Protein AF-B9A6T4-F1 (afdb_monomer_lite)

Structure (mmCIF, N/CA/C/O backbone):
data_AF-B9A6T4-F1
#
_entry.id   AF-B9A6T4-F1
#
loop_
_atom_site.group_PDB
_atom_site.id
_atom_site.type_symbol
_atom_site.label_atom_id
_atom_site.label_alt_id
_atom_site.label_comp_id
_atom_site.label_asym_id
_atom_site.label_entity_id
_atom_site.label_seq_id
_atom_site.pdbx_PDB_ins_code
_atom_site.Cartn_x
_atom_site.Cartn_y
_atom_site.Cartn_z
_atom_site.occupancy
_atom_site.B_iso_or_equiv
_atom_site.auth_seq_id
_atom_site.auth_comp_id
_atom_site.auth_asym_id
_atom_site.auth_atom_id
_atom_site.pdbx_PDB_model_num
ATOM 1 N N . VAL A 1 1 ? -13.035 -13.984 40.464 1.00 80.75 1 VAL A N 1
ATOM 2 C CA . VAL A 1 1 ? -11.626 -13.767 40.878 1.00 80.75 1 VAL A CA 1
ATOM 3 C C . VAL A 1 1 ? -11.460 -14.310 42.285 1.00 80.75 1 VAL A C 1
ATOM 5 O O . VAL A 1 1 ? -12.374 -14.112 43.077 1.00 80.75 1 VAL A O 1
ATOM 8 N N . ILE A 1 2 ? -10.367 -15.012 42.581 1.00 85.69 2 ILE A N 1
ATOM 9 C CA . ILE A 1 2 ? -10.091 -15.571 43.913 1.00 85.69 2 ILE A CA 1
ATOM 10 C C . ILE A 1 2 ? -8.791 -14.954 44.429 1.00 85.69 2 ILE A C 1
ATOM 12 O O . ILE A 1 2 ? -7.794 -14.933 43.709 1.00 85.69 2 ILE A O 1
ATOM 16 N N . PHE A 1 3 ? -8.802 -14.464 45.666 1.00 87.62 3 PHE A N 1
ATOM 17 C CA . PHE A 1 3 ? -7.607 -13.968 46.344 1.00 87.62 3 PHE A CA 1
ATOM 18 C C . PHE A 1 3 ? -7.170 -14.980 47.398 1.00 87.62 3 PHE A C 1
ATOM 20 O O . PHE A 1 3 ? -7.974 -15.420 48.217 1.00 87.62 3 PHE A O 1
ATOM 27 N N . SER A 1 4 ? -5.895 -15.355 47.372 1.00 88.75 4 SER A N 1
ATOM 28 C CA . SER A 1 4 ? -5.295 -16.114 48.474 1.00 88.75 4 SER A CA 1
ATOM 29 C C . SER A 1 4 ? -5.067 -15.221 49.698 1.00 88.75 4 SER A C 1
ATOM 31 O O . SER A 1 4 ? -5.013 -13.996 49.581 1.00 88.75 4 SER A O 1
ATOM 33 N N . SER A 1 5 ? -4.844 -15.831 50.864 1.00 90.12 5 SER A N 1
ATOM 34 C CA . SER A 1 5 ? -4.459 -15.124 52.097 1.00 90.12 5 SER A CA 1
ATOM 35 C C . SER A 1 5 ? -3.154 -14.325 51.971 1.00 90.12 5 SER A C 1
ATOM 37 O O . SER A 1 5 ? -2.935 -13.394 52.736 1.00 90.12 5 SER A O 1
ATOM 39 N N . LEU A 1 6 ? -2.311 -14.651 50.984 1.00 91.69 6 LEU A N 1
ATOM 40 C CA . LEU A 1 6 ? -1.077 -13.932 50.650 1.00 91.69 6 LEU A CA 1
ATOM 41 C C . LEU A 1 6 ? -1.294 -12.816 49.609 1.00 91.69 6 LEU A C 1
ATOM 43 O O . LEU A 1 6 ? -0.331 -12.276 49.073 1.00 91.69 6 LEU A O 1
ATOM 47 N N . GLY A 1 7 ? -2.544 -12.504 49.251 1.00 86.12 7 GLY A N 1
ATOM 48 C CA . GLY A 1 7 ? -2.882 -11.455 48.282 1.00 86.12 7 GLY A CA 1
ATOM 49 C C . GLY A 1 7 ? -2.680 -11.843 46.815 1.00 86.12 7 GLY A C 1
ATOM 50 O O . GLY A 1 7 ? -2.980 -11.050 45.925 1.00 86.12 7 GLY A O 1
ATOM 51 N N . LYS A 1 8 ? -2.225 -13.070 46.521 1.00 89.94 8 LYS A N 1
ATOM 52 C CA . LYS A 1 8 ? -2.105 -13.546 45.136 1.00 89.94 8 LYS A CA 1
ATOM 53 C C . LYS A 1 8 ? -3.489 -13.693 44.509 1.00 89.94 8 LYS A C 1
ATOM 55 O O . LYS A 1 8 ? -4.321 -14.447 45.023 1.00 89.94 8 LYS A O 1
ATOM 60 N N . LEU A 1 9 ? -3.693 -12.998 43.394 1.00 88.25 9 LEU A N 1
ATOM 61 C CA . LEU A 1 9 ? -4.889 -13.074 42.567 1.00 88.25 9 LEU A CA 1
ATOM 62 C C . LEU A 1 9 ? -4.806 -14.303 41.659 1.00 88.25 9 LEU A C 1
ATOM 64 O O . LEU A 1 9 ? -3.795 -14.538 41.000 1.00 88.25 9 LEU A O 1
ATOM 68 N N . SER A 1 10 ? -5.871 -15.096 41.643 1.00 87.06 10 SER A N 1
ATOM 69 C CA . SER A 1 10 ? -6.067 -16.197 40.702 1.00 87.06 10 SER A CA 1
ATOM 70 C C . SER A 1 10 ? -7.363 -15.986 39.932 1.00 87.06 10 SER A C 1
ATOM 72 O O . SER A 1 10 ? -8.414 -15.653 40.499 1.00 87.06 10 SER A O 1
ATOM 74 N N . GLU A 1 11 ? -7.288 -16.173 38.621 1.00 86.25 11 GLU A N 1
ATOM 75 C CA . GLU A 1 11 ? -8.462 -16.119 37.766 1.00 86.25 11 GLU A CA 1
ATOM 76 C C . GLU A 1 11 ? -9.284 -17.394 37.948 1.00 86.25 11 GLU A C 1
ATOM 78 O O . GLU A 1 11 ? -8.775 -18.506 37.845 1.00 86.25 11 GLU A O 1
ATOM 83 N N . TYR A 1 12 ? -10.573 -17.222 38.222 1.00 85.81 12 TYR A N 1
ATOM 84 C CA . TYR A 1 12 ? -11.537 -18.314 38.240 1.00 85.81 12 TYR A CA 1
ATOM 85 C C . TYR A 1 12 ? -12.685 -17.908 37.333 1.00 85.81 12 TYR A C 1
ATOM 87 O O . TYR A 1 12 ? -13.427 -1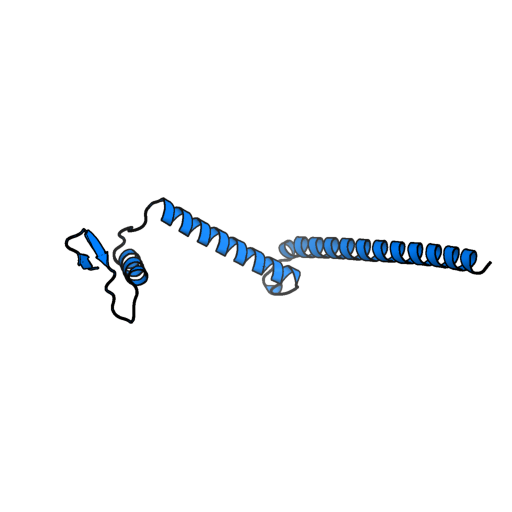6.973 37.651 1.00 85.81 12 TYR A O 1
ATOM 95 N N . CYS A 1 13 ? -12.766 -18.572 36.185 1.00 86.19 13 CYS A N 1
ATOM 96 C CA . CYS A 1 13 ? -13.755 -18.328 35.147 1.00 86.19 13 CYS A CA 1
ATOM 97 C C . CYS A 1 13 ? -14.352 -19.668 34.718 1.00 86.19 13 CYS A C 1
ATOM 99 O O . CYS A 1 13 ? -13.657 -20.685 34.724 1.00 86.19 13 CYS A O 1
ATOM 101 N N . SER A 1 14 ? -15.630 -19.679 34.333 1.00 87.94 14 SER A N 1
ATOM 102 C CA . SER A 1 14 ? -16.222 -20.851 33.685 1.00 87.94 14 SER A CA 1
ATOM 103 C C . SER A 1 14 ? -15.432 -21.200 32.415 1.00 87.94 14 SER A C 1
ATOM 105 O O . SER A 1 14 ? -15.004 -20.275 31.727 1.00 87.94 14 SER A O 1
ATOM 107 N N . PRO A 1 15 ? -15.293 -22.485 32.034 1.00 88.94 15 PRO A N 1
ATOM 108 C CA . PRO A 1 15 ? -14.489 -22.886 30.870 1.00 88.94 15 PRO A CA 1
ATOM 109 C C . PRO A 1 15 ? -14.874 -22.208 29.543 1.00 88.94 15 PRO A C 1
ATOM 111 O O . PRO A 1 15 ? -14.071 -22.146 28.619 1.00 88.94 15 PRO A O 1
ATOM 114 N N . SER A 1 16 ? -16.100 -21.692 29.439 1.00 91.50 16 SER A N 1
ATOM 115 C CA . SER A 1 16 ? -16.627 -20.992 28.265 1.00 91.50 16 SER A CA 1
ATOM 116 C C . SER A 1 16 ? -16.214 -19.516 28.151 1.00 91.50 16 SER A C 1
ATOM 118 O O . SER A 1 16 ? -16.513 -18.884 27.136 1.00 91.50 16 SER A O 1
ATOM 120 N N . THR A 1 17 ? -15.552 -18.929 29.156 1.00 90.50 17 THR A N 1
ATOM 121 C CA . THR A 1 17 ? -15.157 -17.511 29.149 1.00 90.50 17 THR A CA 1
ATOM 122 C C . THR A 1 17 ? -13.827 -17.269 29.860 1.00 90.50 17 THR A C 1
ATOM 124 O O . THR A 1 17 ? -13.372 -18.066 30.671 1.00 90.50 17 THR A O 1
ATOM 127 N N . THR A 1 18 ? -13.210 -16.123 29.586 1.00 90.75 18 THR A N 1
ATOM 128 C CA . THR A 1 18 ? -12.013 -15.644 30.289 1.00 90.75 18 THR A CA 1
ATOM 129 C C . THR A 1 18 ? -12.346 -14.421 31.136 1.00 90.75 18 THR A C 1
ATOM 131 O O . THR A 1 18 ? -13.388 -13.783 30.929 1.00 90.75 18 THR A O 1
ATOM 134 N N . LEU A 1 19 ? -11.463 -14.073 32.079 1.00 87.94 19 LEU A N 1
ATOM 135 C CA . LEU A 1 19 ? -11.631 -12.877 32.901 1.00 87.94 19 LEU A CA 1
ATOM 136 C C . LEU A 1 19 ? -11.666 -11.626 32.018 1.00 87.94 19 LEU A C 1
ATOM 138 O O . LEU A 1 19 ? -12.567 -10.808 32.172 1.00 87.94 19 LEU A O 1
ATOM 142 N N . SER A 1 20 ? -10.774 -11.531 31.028 1.00 87.38 20 SER A N 1
ATOM 143 C CA . SER A 1 20 ? -10.736 -10.420 30.069 1.00 87.38 20 SER A CA 1
ATOM 144 C C . SER A 1 20 ? -12.064 -10.242 29.327 1.00 87.38 20 SER A C 1
ATOM 146 O O . SER A 1 20 ? -12.597 -9.138 29.307 1.00 87.38 20 SER A O 1
ATOM 148 N N . LYS A 1 21 ? -12.658 -11.327 28.800 1.00 89.25 21 LYS A N 1
ATOM 149 C CA . LYS A 1 21 ? -13.965 -11.273 28.115 1.00 89.25 21 LYS A CA 1
ATOM 150 C C . LYS A 1 21 ? -15.097 -10.839 29.049 1.00 89.25 21 LYS A C 1
ATOM 152 O O . LYS A 1 21 ? -16.016 -10.143 28.623 1.00 89.25 21 LYS A O 1
ATOM 157 N N . MET A 1 22 ? -15.059 -11.251 30.318 1.00 89.38 22 MET A N 1
ATO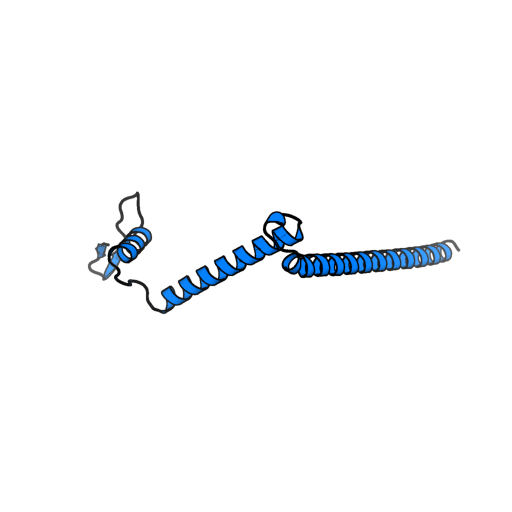M 158 C CA . MET A 1 22 ? -16.046 -10.811 31.310 1.00 89.38 22 MET A CA 1
ATOM 159 C C . MET A 1 22 ? -15.887 -9.329 31.661 1.00 89.38 22 MET A C 1
ATOM 161 O O . MET A 1 22 ? -16.890 -8.620 31.724 1.00 89.38 22 MET A O 1
ATOM 165 N N . LEU A 1 23 ? -14.654 -8.853 31.856 1.00 87.69 23 LEU A N 1
ATOM 166 C CA . LEU A 1 23 ? -14.363 -7.445 32.144 1.00 87.69 23 LEU A CA 1
ATOM 167 C C . LEU A 1 23 ? -14.747 -6.541 30.966 1.00 87.69 23 LEU A C 1
ATOM 169 O O . LEU A 1 23 ? -15.376 -5.506 31.170 1.00 87.69 23 LEU A O 1
ATOM 173 N N . GLU A 1 24 ? -14.460 -6.967 29.738 1.00 87.38 24 GLU A N 1
ATOM 174 C CA . GLU A 1 24 ? -14.873 -6.268 28.520 1.00 87.38 24 GLU A CA 1
ATOM 175 C C . GLU A 1 24 ? -16.403 -6.114 28.443 1.00 87.38 24 GLU A C 1
ATOM 177 O O . GLU A 1 24 ? -16.908 -4.999 28.300 1.00 87.38 24 GLU A O 1
ATOM 182 N N . ARG A 1 25 ? -17.161 -7.204 28.639 1.00 88.81 25 ARG A N 1
ATOM 183 C CA . ARG A 1 25 ? -18.637 -7.164 28.677 1.00 88.81 25 ARG A CA 1
ATOM 184 C C . ARG A 1 25 ? -19.178 -6.301 29.811 1.00 88.81 25 ARG A C 1
ATOM 186 O O . ARG A 1 25 ? -20.170 -5.593 29.620 1.00 88.81 25 ARG A O 1
ATOM 193 N N . TYR A 1 26 ? -18.553 -6.366 30.989 1.00 88.75 26 TYR A N 1
ATOM 194 C CA . TYR A 1 26 ? -18.944 -5.542 32.128 1.00 88.75 26 TYR A CA 1
ATOM 195 C C . TYR A 1 26 ? -18.790 -4.065 31.791 1.00 88.75 26 TYR A C 1
ATOM 197 O O . TYR A 1 26 ? -19.721 -3.297 32.012 1.00 88.75 26 TYR A O 1
ATOM 205 N N . GLN A 1 27 ? -17.659 -3.667 31.215 1.00 87.38 27 GLN A N 1
ATOM 206 C CA . GLN A 1 27 ? -17.447 -2.289 30.798 1.00 87.38 27 GLN A CA 1
ATOM 207 C C . GLN A 1 27 ? -18.478 -1.839 29.755 1.00 87.38 27 GLN A C 1
ATOM 209 O O . GLN A 1 27 ? -19.076 -0.778 29.920 1.00 87.38 27 GLN A O 1
ATOM 214 N N . GLN A 1 28 ? -18.725 -2.652 28.722 1.00 86.12 28 GLN A N 1
ATOM 215 C CA . GLN A 1 28 ? -19.694 -2.337 27.664 1.00 86.12 28 GLN A CA 1
ATOM 216 C C . GLN A 1 28 ? -21.118 -2.156 28.211 1.00 86.12 28 GLN A C 1
ATOM 218 O O . GLN A 1 28 ? -21.825 -1.244 27.798 1.00 86.12 28 GLN A O 1
ATOM 223 N N . THR A 1 29 ? -21.532 -3.004 29.156 1.00 91.50 29 THR A N 1
ATOM 224 C CA . THR A 1 29 ? -22.907 -2.994 29.688 1.00 91.50 29 THR A CA 1
ATOM 225 C C . THR A 1 29 ? -23.102 -1.987 30.820 1.00 91.50 29 THR A C 1
ATOM 227 O O . THR A 1 29 ? -24.160 -1.378 30.935 1.00 91.50 29 THR A O 1
ATOM 230 N N . SER A 1 30 ? -22.107 -1.830 31.696 1.00 88.12 30 SER A N 1
ATOM 231 C CA . SER A 1 30 ? -22.224 -0.985 32.894 1.00 88.12 30 SER A CA 1
ATOM 232 C C . SER A 1 30 ? -21.877 0.483 32.647 1.00 88.12 30 SER A C 1
ATOM 234 O O . SER A 1 30 ? -22.159 1.317 33.506 1.00 88.12 30 SER A O 1
ATOM 236 N N . GLY A 1 31 ? -21.206 0.796 31.532 1.00 78.88 31 GLY A N 1
ATOM 237 C CA . GLY A 1 31 ? -20.675 2.130 31.241 1.00 78.88 31 GLY A CA 1
ATOM 238 C C . GLY A 1 31 ? -19.526 2.566 32.160 1.00 78.88 31 GLY A C 1
ATOM 239 O O . GLY A 1 31 ? -19.011 3.673 32.011 1.00 78.88 31 GLY A O 1
ATOM 240 N N . LYS A 1 32 ? -19.100 1.721 33.112 1.00 81.81 32 LYS A N 1
ATOM 241 C CA . LYS A 1 32 ? -17.951 1.999 33.976 1.00 81.81 32 LYS A CA 1
ATOM 242 C C . LYS A 1 32 ? -16.663 1.678 33.237 1.00 81.81 32 LYS A C 1
ATOM 244 O O . LYS A 1 32 ? -16.430 0.531 32.862 1.00 81.81 32 LYS A O 1
ATOM 249 N N . LYS A 1 33 ? -15.817 2.694 33.084 1.00 79.25 33 LYS A N 1
ATOM 250 C CA . LYS A 1 33 ? -14.479 2.561 32.510 1.00 79.25 33 LYS A CA 1
ATOM 251 C C . LYS A 1 33 ? -13.576 1.802 33.479 1.00 79.25 33 LYS A C 1
ATOM 253 O O . LYS A 1 33 ? -13.333 2.260 34.594 1.00 79.25 33 LYS A O 1
ATOM 258 N N . LEU A 1 34 ? -13.145 0.619 33.056 1.00 83.12 34 LEU A N 1
ATOM 259 C CA . LEU A 1 34 ? -12.187 -0.219 33.773 1.00 83.12 34 LEU A CA 1
ATOM 260 C C . LEU A 1 34 ? -10.747 0.072 33.341 1.00 83.12 34 LEU A C 1
ATOM 262 O O . LEU A 1 34 ? -9.826 -0.136 34.126 1.00 83.12 34 LEU A O 1
ATOM 266 N N . TRP A 1 35 ? -10.560 0.520 32.098 1.00 83.56 35 TRP A N 1
ATOM 267 C CA . TRP A 1 35 ? -9.248 0.832 31.540 1.00 83.56 35 TRP A CA 1
ATOM 268 C C . TRP A 1 35 ? -8.769 2.211 31.983 1.00 83.56 35 TRP A C 1
ATOM 270 O O . TRP A 1 35 ? -9.562 3.139 32.153 1.00 83.56 35 TRP A O 1
ATOM 280 N N . ASP A 1 36 ? -7.456 2.342 32.146 1.00 87.25 36 ASP A N 1
ATOM 281 C CA . ASP A 1 36 ? -6.824 3.640 32.344 1.00 87.25 36 ASP A CA 1
ATOM 282 C C . ASP A 1 36 ? -6.710 4.413 31.017 1.00 87.25 36 ASP A C 1
ATOM 284 O O . ASP A 1 36 ? -6.933 3.883 29.925 1.00 87.25 36 ASP A O 1
ATOM 288 N N . ALA A 1 37 ? -6.332 5.688 31.112 1.00 87.69 37 ALA A N 1
ATOM 289 C CA . ALA A 1 37 ? -6.163 6.546 29.943 1.00 87.69 37 ALA A CA 1
ATOM 290 C C . ALA A 1 37 ? -5.142 5.985 28.932 1.00 87.69 37 ALA A C 1
ATOM 292 O O . ALA A 1 37 ? -5.282 6.197 27.731 1.00 87.69 37 ALA A O 1
ATOM 293 N N . THR A 1 38 ? -4.130 5.245 29.396 1.00 88.12 38 THR A N 1
ATOM 294 C CA . THR A 1 38 ? -3.106 4.636 28.536 1.00 88.12 38 THR A CA 1
ATOM 295 C C . THR A 1 38 ? -3.714 3.573 27.625 1.00 88.12 38 THR A C 1
ATOM 297 O O . THR A 1 38 ? -3.481 3.584 26.416 1.00 88.12 38 THR A O 1
ATOM 300 N N . HIS A 1 39 ? -4.524 2.676 28.187 1.00 87.06 39 HIS A N 1
ATOM 301 C CA . HIS A 1 39 ? -5.210 1.627 27.437 1.00 87.06 39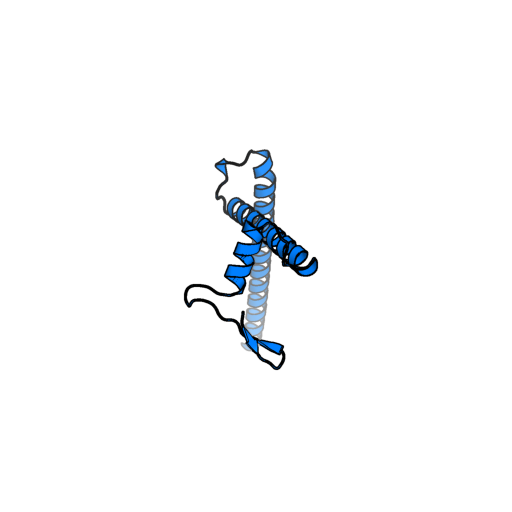 HIS A CA 1
ATOM 302 C C . HIS A 1 39 ? -6.295 2.195 26.510 1.00 87.06 39 HIS A C 1
ATOM 304 O O . HIS A 1 39 ? -6.458 1.698 25.397 1.00 87.06 39 HIS A O 1
ATOM 310 N N . GLU A 1 40 ? -6.996 3.259 26.917 1.00 87.00 40 GLU A N 1
ATOM 311 C CA . GLU A 1 40 ? -7.950 3.955 26.040 1.00 87.00 40 GLU A CA 1
ATOM 312 C C . GLU A 1 40 ? -7.255 4.579 24.825 1.00 87.00 40 GLU A C 1
ATOM 314 O O . GLU A 1 40 ? -7.694 4.376 23.692 1.00 87.00 40 GLU A O 1
ATOM 319 N N . ASN A 1 41 ? -6.138 5.275 25.048 1.00 91.38 41 ASN A N 1
ATOM 320 C CA . ASN A 1 41 ? -5.346 5.867 23.970 1.00 91.38 41 ASN A CA 1
ATOM 321 C C . ASN A 1 41 ? -4.811 4.797 23.012 1.00 91.38 41 ASN A C 1
ATOM 323 O O . ASN A 1 41 ? -4.868 4.977 21.798 1.00 91.38 41 ASN A O 1
ATOM 327 N N . LEU A 1 42 ? -4.340 3.664 23.542 1.00 93.12 42 LEU A N 1
ATOM 328 C CA . LEU A 1 42 ? -3.879 2.548 22.719 1.00 93.12 42 LEU A CA 1
ATOM 329 C C . LEU A 1 42 ? -5.012 1.962 21.867 1.00 93.12 42 LEU A C 1
ATOM 331 O O . LEU A 1 42 ? -4.808 1.694 20.686 1.00 93.12 42 LEU A O 1
ATOM 335 N N . SER A 1 43 ? -6.206 1.783 22.438 1.00 89.94 43 SER A N 1
ATOM 336 C CA . SER A 1 43 ? -7.369 1.302 21.685 1.00 89.94 43 SER A CA 1
ATOM 337 C C . SER A 1 43 ? -7.745 2.264 20.557 1.00 89.94 43 SER A C 1
ATOM 339 O O . SER A 1 43 ? -7.968 1.825 19.431 1.00 89.94 43 SER A O 1
ATOM 341 N N . ALA A 1 44 ? -7.770 3.569 20.838 1.00 92.81 44 ALA A N 1
ATOM 342 C CA . ALA A 1 44 ? -8.069 4.586 19.836 1.00 92.81 44 ALA A CA 1
ATOM 343 C C . ALA A 1 44 ? -7.032 4.597 18.701 1.00 92.81 44 ALA A C 1
ATOM 345 O O . ALA A 1 44 ? -7.396 4.730 17.533 1.00 92.81 44 ALA A O 1
ATOM 346 N N . GLU A 1 45 ? -5.753 4.403 19.027 1.00 96.88 45 GLU A N 1
ATOM 347 C CA . GLU A 1 45 ? -4.684 4.317 18.033 1.00 96.88 45 GLU A CA 1
ATOM 348 C C . GLU A 1 45 ? -4.799 3.055 17.169 1.00 96.88 45 GLU A C 1
ATOM 350 O O . GLU A 1 45 ? -4.641 3.122 15.951 1.00 96.88 45 GLU A O 1
ATOM 355 N N . ILE A 1 46 ? -5.155 1.912 17.764 1.00 96.62 46 ILE A N 1
ATOM 356 C CA . ILE A 1 46 ? -5.439 0.680 17.015 1.00 96.62 46 ILE A CA 1
ATOM 357 C C . ILE A 1 46 ? -6.581 0.908 16.020 1.00 96.62 46 ILE A C 1
ATOM 359 O O . ILE A 1 46 ? -6.474 0.507 14.861 1.00 96.62 46 ILE A O 1
ATOM 363 N N . ASP A 1 47 ? -7.666 1.551 16.448 1.00 97.00 47 ASP A N 1
ATOM 364 C CA . ASP A 1 47 ? -8.813 1.815 15.577 1.00 97.00 47 ASP A CA 1
ATOM 365 C C . ASP A 1 47 ? -8.471 2.822 14.471 1.00 97.00 47 ASP A C 1
ATOM 367 O O . ASP A 1 47 ? -8.898 2.651 13.325 1.00 97.00 47 ASP A O 1
ATOM 371 N N . ARG A 1 48 ? -7.631 3.821 14.773 1.00 98.31 48 ARG A N 1
ATOM 372 C CA . ARG A 1 48 ? -7.084 4.751 13.777 1.00 98.31 48 ARG A CA 1
ATOM 373 C C . ARG A 1 48 ? -6.285 4.007 12.707 1.00 98.31 48 ARG A C 1
ATOM 375 O O . ARG A 1 48 ? -6.553 4.194 11.522 1.00 98.31 48 ARG A O 1
ATOM 382 N N . ILE A 1 49 ? -5.354 3.144 13.118 1.00 98.38 49 ILE A N 1
ATOM 383 C CA . ILE A 1 49 ? -4.502 2.364 12.209 1.00 98.38 49 ILE A CA 1
ATOM 384 C C . ILE A 1 49 ? -5.338 1.397 11.364 1.00 98.38 49 ILE A C 1
ATOM 386 O O . ILE A 1 49 ? -5.103 1.281 10.164 1.00 98.38 49 ILE A O 1
ATOM 390 N N . LYS A 1 50 ? -6.340 0.727 11.950 1.00 98.44 50 LYS A N 1
ATOM 391 C CA . LYS A 1 50 ? -7.252 -0.148 11.192 1.00 98.44 50 LYS A CA 1
ATOM 392 C C . LYS A 1 50 ? -7.975 0.619 10.092 1.00 98.44 50 LYS A C 1
ATOM 394 O O . LYS A 1 50 ? -7.963 0.184 8.948 1.00 98.44 50 LYS A O 1
ATOM 399 N N . LYS A 1 51 ? -8.539 1.783 10.423 1.00 98.50 51 LYS A N 1
ATOM 400 C CA . LYS A 1 51 ? -9.230 2.631 9.448 1.00 98.50 51 LYS A CA 1
ATOM 401 C C . LYS A 1 51 ? -8.294 3.100 8.332 1.00 98.50 51 LYS A C 1
ATOM 403 O O . LYS A 1 51 ? -8.688 3.121 7.171 1.00 98.50 51 LYS A O 1
ATOM 408 N N . GLU A 1 52 ? -7.065 3.476 8.677 1.00 98.44 52 GLU A N 1
ATOM 409 C CA . GLU A 1 52 ? -6.042 3.864 7.701 1.00 98.44 52 GLU A CA 1
ATOM 410 C C . GLU A 1 52 ? -5.700 2.698 6.761 1.00 98.44 52 GLU A C 1
ATOM 412 O O . GLU A 1 52 ? -5.717 2.862 5.543 1.00 98.44 52 GLU A O 1
ATOM 417 N N . ASN A 1 53 ? -5.504 1.497 7.306 1.00 98.50 53 ASN A N 1
ATOM 418 C CA . ASN A 1 53 ? -5.270 0.290 6.519 1.00 98.50 53 ASN A CA 1
ATOM 419 C C . ASN A 1 53 ? -6.455 -0.057 5.600 1.00 98.50 53 ASN A C 1
ATOM 421 O O . ASN A 1 53 ? -6.244 -0.405 4.440 1.00 98.50 53 ASN A O 1
ATOM 425 N N . ASP A 1 54 ? -7.693 0.058 6.082 1.00 98.44 54 ASP A N 1
ATOM 426 C CA . ASP A 1 54 ? -8.887 -0.205 5.271 1.00 98.44 54 ASP A CA 1
ATOM 427 C C . ASP A 1 54 ? -8.984 0.774 4.088 1.00 98.44 54 ASP A C 1
ATOM 429 O O . ASP A 1 54 ? -9.267 0.361 2.959 1.00 98.44 54 ASP A O 1
ATOM 433 N N . ASN A 1 55 ? -8.663 2.053 4.314 1.00 97.50 55 ASN A N 1
ATOM 434 C CA . ASN A 1 55 ? -8.578 3.056 3.251 1.00 97.50 55 ASN A CA 1
ATOM 435 C C . ASN A 1 55 ? -7.488 2.706 2.227 1.00 97.50 55 ASN A C 1
ATOM 437 O O . ASN A 1 55 ? -7.752 2.719 1.026 1.00 97.50 55 ASN A O 1
ATOM 441 N N . MET A 1 56 ? -6.292 2.315 2.679 1.00 97.88 56 MET A N 1
ATOM 442 C CA . MET A 1 56 ? -5.212 1.886 1.781 1.00 97.88 56 MET A CA 1
ATOM 443 C C . MET A 1 56 ? -5.608 0.661 0.946 1.00 97.88 56 MET A C 1
ATOM 445 O O . MET A 1 56 ? -5.252 0.555 -0.227 1.00 97.88 56 MET A O 1
ATOM 449 N N . GLN A 1 57 ? -6.360 -0.279 1.523 1.00 98.19 57 GLN A N 1
ATOM 450 C CA . GLN A 1 57 ? -6.861 -1.433 0.778 1.00 98.19 57 GLN A CA 1
ATOM 451 C C . GLN A 1 57 ? -7.873 -1.035 -0.299 1.00 98.19 57 GLN A C 1
ATOM 453 O O . GLN A 1 57 ? -7.870 -1.642 -1.370 1.00 98.19 57 GLN A O 1
ATOM 458 N N . ILE A 1 58 ? -8.722 -0.037 -0.037 1.00 97.06 58 ILE A N 1
ATOM 459 C CA . ILE A 1 58 ? -9.624 0.538 -1.045 1.00 97.06 58 ILE A CA 1
ATOM 460 C C . ILE A 1 58 ? -8.807 1.163 -2.184 1.00 97.06 58 ILE A C 1
ATOM 462 O O . ILE A 1 58 ? -9.026 0.830 -3.346 1.00 97.06 58 ILE A O 1
ATOM 466 N N . GLU A 1 59 ? -7.814 1.994 -1.863 1.00 96.19 59 GLU A N 1
ATOM 467 C CA . GLU A 1 59 ? -6.940 2.619 -2.865 1.00 96.19 59 GLU A CA 1
ATOM 468 C C . GLU A 1 59 ? -6.206 1.583 -3.729 1.00 96.19 59 GLU A C 1
ATOM 470 O O . GLU A 1 59 ? -6.147 1.716 -4.952 1.00 96.19 59 GLU A O 1
ATOM 475 N N . LEU A 1 60 ? -5.702 0.502 -3.122 1.00 97.69 60 LEU A N 1
ATOM 476 C CA . LEU A 1 60 ? -5.069 -0.597 -3.854 1.00 97.69 60 LEU A CA 1
ATOM 477 C C . LEU A 1 60 ? -6.025 -1.293 -4.827 1.00 97.69 60 LEU A C 1
ATOM 479 O O . LEU A 1 60 ? -5.588 -1.699 -5.903 1.00 97.69 60 LEU A O 1
ATOM 483 N N . ARG A 1 61 ? -7.303 -1.455 -4.468 1.00 97.88 61 ARG A N 1
ATOM 484 C CA . ARG A 1 61 ? -8.313 -2.016 -5.377 1.00 97.88 61 ARG A CA 1
ATOM 485 C C . ARG A 1 61 ? -8.562 -1.084 -6.557 1.00 97.88 61 ARG A C 1
ATOM 487 O O . ARG A 1 61 ? -8.493 -1.532 -7.699 1.00 97.88 61 ARG A O 1
ATOM 494 N N . HIS A 1 62 ? -8.713 0.213 -6.305 1.00 97.62 62 HIS A N 1
ATOM 495 C CA . HIS A 1 62 ? -8.860 1.198 -7.376 1.00 97.62 62 HIS A CA 1
ATOM 496 C C . HIS A 1 62 ? -7.659 1.197 -8.336 1.00 97.62 62 HIS A C 1
ATOM 498 O O . HIS A 1 62 ? -7.842 1.168 -9.551 1.00 97.62 62 HIS A O 1
ATOM 504 N N . LEU A 1 63 ? -6.427 1.133 -7.816 1.00 97.19 63 LEU A N 1
ATOM 505 C CA . LEU A 1 63 ? -5.213 1.024 -8.641 1.00 97.19 63 LEU A CA 1
ATOM 506 C C . LEU A 1 63 ? -5.156 -0.274 -9.463 1.00 97.19 63 LEU A C 1
ATOM 508 O O . LEU A 1 63 ? -4.537 -0.302 -10.524 1.00 97.19 63 LEU A O 1
ATOM 512 N N . LYS A 1 64 ? -5.805 -1.351 -9.011 1.00 97.19 64 LYS A N 1
ATOM 513 C CA . LYS A 1 64 ? -5.949 -2.599 -9.781 1.00 97.19 64 LYS A CA 1
ATOM 514 C C . LYS A 1 64 ? -7.065 -2.547 -10.827 1.00 97.19 64 LYS A C 1
ATOM 516 O O . LYS A 1 64 ? -7.214 -3.498 -11.590 1.00 97.19 64 LYS A O 1
ATOM 521 N N . GLY A 1 65 ? -7.830 -1.460 -10.879 1.00 96.38 65 GLY A N 1
ATOM 522 C CA . GLY A 1 65 ? -8.997 -1.325 -11.746 1.00 96.38 65 GLY A CA 1
ATOM 523 C C . GLY A 1 65 ? -10.269 -1.966 -11.184 1.00 96.38 65 GLY A C 1
ATOM 524 O O . GLY A 1 65 ? -11.218 -2.200 -11.930 1.00 96.38 65 GLY A O 1
ATOM 525 N N . GLU A 1 66 ? -10.297 -2.264 -9.886 1.00 97.31 66 GLU A N 1
ATOM 526 C CA . GLU A 1 66 ? -11.456 -2.802 -9.169 1.00 97.31 66 GLU A CA 1
ATOM 527 C C . GLU A 1 66 ? 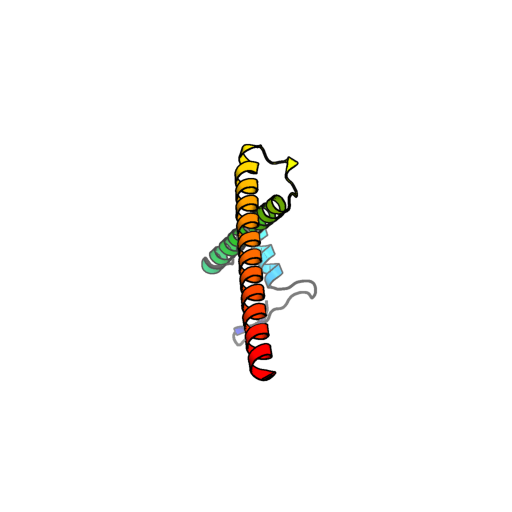-12.294 -1.653 -8.566 1.00 97.31 66 GLU A C 1
ATOM 529 O O . GLU A 1 66 ? -11.789 -0.552 -8.356 1.00 97.31 66 GLU A O 1
ATOM 534 N N . ASP A 1 67 ? -13.581 -1.897 -8.284 1.00 95.50 67 ASP A N 1
ATOM 535 C CA . ASP A 1 67 ? -14.506 -0.963 -7.605 1.00 95.50 67 ASP A CA 1
ATOM 536 C C . ASP A 1 67 ? -14.637 0.454 -8.224 1.00 95.50 67 ASP A C 1
ATOM 538 O O . ASP A 1 67 ? -15.092 1.396 -7.580 1.00 95.50 67 ASP A O 1
ATOM 542 N N . LEU A 1 68 ? -14.312 0.627 -9.509 1.00 96.12 68 LEU A N 1
ATOM 543 C CA . LEU A 1 68 ? -14.280 1.954 -10.145 1.00 96.12 68 LEU A CA 1
ATOM 544 C C . LEU A 1 68 ? -15.658 2.581 -10.403 1.00 96.12 68 LEU A C 1
ATOM 546 O O . LEU A 1 68 ? -15.760 3.795 -10.548 1.00 96.12 68 LEU A O 1
ATOM 550 N N . ASN A 1 69 ? -16.727 1.781 -10.464 1.00 95.19 69 ASN A N 1
ATOM 551 C CA . ASN A 1 69 ? -18.068 2.267 -10.822 1.00 95.19 69 ASN A CA 1
ATOM 552 C C . ASN A 1 69 ? -18.650 3.266 -9.80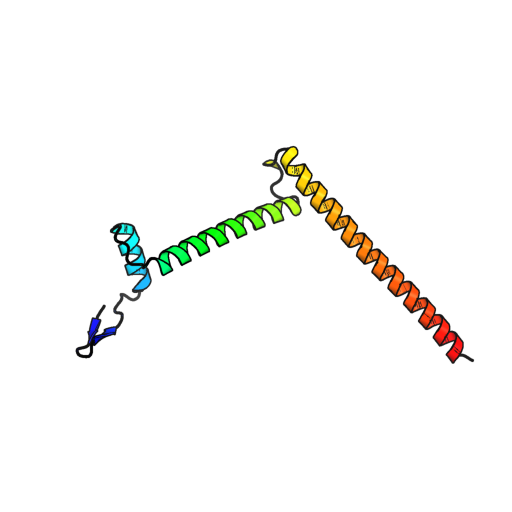8 1.00 95.19 69 ASN A C 1
ATOM 554 O O . ASN A 1 69 ? -19.562 4.017 -10.149 1.00 95.19 69 ASN A O 1
ATOM 558 N N . SER A 1 70 ? -18.161 3.262 -8.564 1.00 93.25 70 SER A N 1
ATOM 559 C CA . SER A 1 70 ? -18.558 4.230 -7.537 1.00 93.25 70 SER A CA 1
ATOM 560 C C . SER A 1 70 ? -17.806 5.559 -7.619 1.00 93.25 70 SER A C 1
ATOM 562 O O . SER A 1 70 ? -18.196 6.501 -6.933 1.00 93.25 70 SER A O 1
ATOM 564 N N . LEU A 1 71 ? -16.747 5.643 -8.428 1.00 96.38 71 LEU A N 1
ATOM 565 C CA . LEU A 1 71 ? -15.907 6.829 -8.542 1.00 96.38 71 LEU A CA 1
ATOM 566 C C . LEU A 1 71 ? -16.411 7.755 -9.643 1.00 96.38 71 LEU A C 1
ATOM 568 O O . LEU A 1 71 ? -16.810 7.329 -10.729 1.00 96.38 71 LEU A O 1
ATOM 572 N N . ASN A 1 72 ? -16.352 9.053 -9.378 1.00 97.56 72 ASN A N 1
ATOM 573 C CA . ASN A 1 72 ? -16.626 10.064 -10.385 1.00 97.56 72 ASN A CA 1
ATOM 574 C C . ASN A 1 72 ? -15.361 10.382 -11.213 1.00 97.56 72 ASN A C 1
ATOM 576 O O . ASN A 1 72 ? -14.243 10.100 -10.779 1.00 97.56 72 ASN A O 1
ATOM 580 N N . PRO A 1 73 ? -15.491 11.032 -12.386 1.00 96.75 73 PRO A N 1
ATOM 581 C CA . PRO A 1 73 ? -14.343 11.310 -13.248 1.00 96.75 73 PRO A CA 1
ATOM 582 C C . PRO A 1 73 ? -13.192 12.071 -12.577 1.00 96.75 73 PRO A C 1
ATOM 584 O O . PRO A 1 73 ? -12.040 11.822 -12.906 1.00 96.75 73 PRO A O 1
ATOM 587 N N . LYS A 1 74 ? -13.464 12.968 -11.618 1.00 98.06 74 LYS A N 1
ATOM 588 C CA . LYS A 1 74 ? -12.398 13.702 -10.912 1.00 98.06 74 LYS A CA 1
ATOM 589 C C . LYS A 1 74 ? -11.591 12.800 -9.981 1.00 98.06 74 LYS A C 1
ATOM 591 O O . LYS A 1 74 ? -10.417 13.067 -9.765 1.00 98.06 74 LYS A O 1
ATOM 596 N N . GLU A 1 75 ? -12.213 11.758 -9.441 1.00 96.81 75 GLU A N 1
ATOM 597 C CA . GLU A 1 75 ? -11.556 10.769 -8.580 1.00 96.81 75 GLU A CA 1
ATOM 598 C C . GLU A 1 75 ? -10.708 9.780 -9.391 1.00 96.81 75 GLU A C 1
ATOM 600 O O . GLU A 1 75 ? -9.732 9.248 -8.872 1.00 96.81 75 GLU A O 1
ATOM 605 N N . LEU A 1 76 ? -11.028 9.575 -10.674 1.00 97.75 76 LEU A N 1
ATOM 606 C CA . LEU A 1 76 ? -10.276 8.690 -11.571 1.00 97.75 76 LEU A CA 1
ATOM 607 C C . LEU A 1 76 ? -8.959 9.301 -12.074 1.00 97.75 76 LEU A C 1
ATOM 609 O O . LEU A 1 76 ? -7.990 8.571 -12.264 1.00 97.75 76 LEU A O 1
ATOM 613 N N . ILE A 1 77 ? -8.896 10.625 -12.242 1.00 97.75 77 ILE A N 1
ATOM 614 C CA . ILE A 1 77 ? -7.699 11.349 -12.715 1.00 97.75 77 ILE A CA 1
ATOM 615 C C . ILE A 1 77 ? -6.430 10.999 -11.912 1.00 97.75 77 ILE A C 1
ATOM 617 O O . ILE A 1 77 ? -5.455 10.559 -12.520 1.00 97.75 77 ILE A O 1
ATOM 621 N N . PRO A 1 78 ? -6.397 11.137 -10.570 1.00 96.94 78 PRO A N 1
ATOM 622 C CA . PRO A 1 78 ? -5.184 10.832 -9.811 1.00 96.94 78 PRO A CA 1
ATOM 623 C C . PRO A 1 78 ? -4.787 9.350 -9.887 1.00 96.94 78 PRO A C 1
ATOM 625 O O . PRO A 1 78 ? -3.601 9.030 -9.811 1.00 96.94 78 PRO A O 1
ATOM 628 N N . ILE A 1 79 ? -5.754 8.442 -10.063 1.00 97.69 79 ILE A N 1
ATOM 629 C CA . ILE A 1 79 ? -5.490 7.006 -10.239 1.00 97.69 79 ILE A CA 1
ATOM 630 C C . ILE A 1 79 ? -4.790 6.773 -11.583 1.00 97.69 79 ILE A C 1
ATOM 632 O O . ILE A 1 79 ? -3.770 6.084 -11.637 1.00 97.69 79 ILE A O 1
ATOM 636 N N . GLU A 1 80 ? -5.300 7.374 -12.658 1.00 97.69 80 GLU A N 1
ATOM 637 C CA . GLU A 1 80 ? -4.704 7.288 -13.994 1.00 97.69 80 GLU A CA 1
ATOM 638 C C . GLU A 1 80 ? -3.282 7.867 -14.020 1.00 97.69 80 GLU A C 1
ATOM 640 O O . GLU A 1 80 ? -2.358 7.212 -14.507 1.00 97.69 80 GLU A O 1
ATOM 645 N N . GLU A 1 81 ? -3.074 9.047 -13.430 1.00 98.25 81 GLU A N 1
ATOM 646 C CA . GLU A 1 81 ? -1.750 9.670 -13.326 1.00 98.25 81 GLU A CA 1
ATOM 647 C C . GLU A 1 81 ? -0.762 8.786 -12.553 1.00 98.25 81 GLU A C 1
ATOM 649 O O . GLU A 1 81 ? 0.370 8.573 -13.001 1.00 98.25 81 GLU A O 1
ATOM 654 N N . ALA A 1 82 ? -1.179 8.223 -11.414 1.00 98.00 82 ALA A N 1
ATOM 655 C CA . ALA A 1 82 ? -0.343 7.326 -10.621 1.00 98.00 82 ALA A CA 1
ATOM 656 C C . ALA A 1 82 ? 0.062 6.069 -11.410 1.00 98.00 82 ALA A C 1
ATOM 658 O O . ALA A 1 82 ? 1.235 5.679 -11.397 1.00 98.00 82 ALA A O 1
ATOM 659 N N . LEU A 1 83 ? -0.880 5.463 -12.139 1.00 98.25 83 LEU A N 1
ATOM 660 C CA . LEU A 1 83 ? -0.622 4.293 -12.979 1.00 98.25 83 LEU A CA 1
ATOM 661 C C . LEU A 1 83 ? 0.321 4.616 -14.139 1.00 98.25 83 LEU A C 1
ATOM 663 O O . LEU A 1 83 ? 1.266 3.863 -14.391 1.00 98.25 83 LEU A O 1
ATOM 667 N N . GLN A 1 84 ? 0.114 5.747 -14.810 1.00 98.50 84 GLN A N 1
ATOM 668 C CA . GLN A 1 84 ? 0.959 6.184 -15.916 1.00 98.50 84 GLN A CA 1
ATOM 669 C C . GLN A 1 84 ? 2.398 6.462 -15.456 1.00 98.50 84 GLN A C 1
ATOM 671 O O . GLN A 1 84 ? 3.360 6.033 -16.107 1.00 98.50 84 GLN A O 1
ATOM 676 N N . ASN A 1 85 ? 2.558 7.124 -14.309 1.00 98.38 85 ASN A N 1
ATOM 677 C CA . ASN A 1 85 ? 3.863 7.382 -13.702 1.00 98.38 85 ASN A CA 1
ATOM 678 C C . ASN A 1 85 ? 4.562 6.075 -13.302 1.00 98.38 85 ASN A C 1
ATOM 680 O O . ASN A 1 85 ? 5.729 5.862 -13.642 1.00 98.38 85 ASN A O 1
ATOM 684 N N . GLY A 1 86 ? 3.838 5.163 -12.645 1.00 98.00 86 GLY A N 1
ATOM 685 C CA . GLY A 1 86 ? 4.359 3.851 -12.264 1.00 98.00 86 GLY A CA 1
ATOM 686 C C . GLY A 1 86 ? 4.813 3.026 -13.470 1.00 98.00 86 GLY A C 1
ATOM 687 O O . GLY A 1 86 ? 5.924 2.490 -13.477 1.00 98.00 86 GLY A O 1
ATOM 688 N N . LEU A 1 87 ? 3.997 2.975 -14.527 1.00 98.31 87 LEU A N 1
ATOM 689 C CA . LEU A 1 87 ? 4.318 2.270 -15.769 1.00 98.31 87 LEU A CA 1
ATOM 690 C C . LEU A 1 87 ? 5.563 2.847 -16.452 1.00 98.31 87 LEU A C 1
ATOM 692 O O . LEU A 1 87 ? 6.413 2.091 -16.930 1.00 98.31 87 LEU A O 1
ATOM 696 N N . THR A 1 88 ? 5.681 4.174 -16.484 1.00 98.69 88 THR A N 1
ATOM 697 C CA . THR A 1 88 ? 6.851 4.863 -17.042 1.00 98.69 88 THR A CA 1
ATOM 698 C C . THR A 1 88 ? 8.117 4.469 -16.284 1.00 98.69 88 THR A C 1
ATOM 700 O O . THR A 1 88 ? 9.063 3.979 -16.902 1.00 98.69 88 THR A O 1
ATOM 703 N N . GLY A 1 89 ? 8.102 4.538 -14.949 1.00 98.56 89 GLY A N 1
ATOM 704 C CA . GLY A 1 89 ? 9.253 4.150 -14.127 1.00 98.56 89 GLY A CA 1
ATOM 705 C C . GLY A 1 89 ? 9.641 2.670 -14.260 1.00 98.56 89 GLY A C 1
ATOM 706 O O . GLY A 1 89 ? 10.827 2.331 -14.255 1.00 98.56 89 GLY A O 1
ATOM 707 N N . VAL A 1 90 ? 8.670 1.762 -14.424 1.00 98.62 90 VAL A N 1
ATOM 708 C CA . VAL A 1 90 ? 8.959 0.340 -14.697 1.00 98.62 90 VAL A CA 1
ATOM 709 C C . VAL A 1 90 ? 9.662 0.173 -16.045 1.00 98.62 90 VAL A C 1
ATOM 711 O O . VAL A 1 90 ? 10.666 -0.538 -16.125 1.00 98.62 90 VAL A O 1
ATOM 714 N N . ARG A 1 91 ? 9.177 0.843 -17.096 1.00 98.56 91 ARG A N 1
ATOM 715 C CA . ARG A 1 91 ? 9.781 0.783 -18.436 1.00 98.56 91 ARG A CA 1
ATOM 716 C C . ARG A 1 91 ? 11.198 1.344 -18.453 1.00 98.56 91 ARG A C 1
ATOM 718 O O . ARG A 1 91 ? 12.072 0.742 -19.071 1.00 98.56 91 ARG A O 1
ATOM 725 N N . GLU A 1 92 ? 11.442 2.449 -17.758 1.00 98.62 92 GLU A N 1
ATOM 726 C CA . GLU A 1 92 ? 12.783 3.030 -17.626 1.00 98.62 92 GLU A CA 1
ATOM 727 C C . GLU A 1 92 ? 13.763 2.029 -17.007 1.00 98.62 92 GLU A C 1
ATOM 729 O O . GLU A 1 92 ? 14.797 1.726 -17.604 1.00 98.62 92 GLU A O 1
ATOM 734 N N . LYS A 1 93 ? 13.388 1.408 -15.881 1.00 98.50 93 LYS A N 1
ATOM 735 C CA . LYS A 1 93 ? 14.212 0.380 -15.222 1.00 98.50 93 LYS A CA 1
ATOM 736 C C . LYS A 1 93 ? 14.473 -0.831 -16.118 1.00 98.50 93 LYS A C 1
ATOM 738 O O . LYS A 1 93 ? 15.594 -1.337 -16.151 1.00 98.50 93 LYS A O 1
ATOM 743 N N . GLN A 1 94 ? 13.464 -1.294 -16.856 1.00 98.62 94 GLN A N 1
ATOM 744 C CA . GLN A 1 94 ? 13.625 -2.386 -17.824 1.00 98.62 94 GLN A CA 1
ATOM 745 C C . GLN A 1 94 ? 14.624 -2.019 -18.929 1.00 98.62 94 GLN A C 1
ATOM 747 O O . GLN A 1 94 ? 15.477 -2.832 -19.290 1.00 98.62 94 GLN A O 1
ATOM 752 N N . MET A 1 95 ? 14.551 -0.791 -19.446 1.00 98.50 95 MET A N 1
ATOM 753 C CA . MET A 1 95 ? 15.469 -0.309 -20.476 1.00 98.50 95 MET A CA 1
ATOM 754 C C . MET A 1 95 ? 16.895 -0.168 -19.953 1.00 98.50 95 MET A C 1
ATOM 756 O O . MET A 1 95 ? 17.837 -0.543 -20.652 1.00 98.50 95 MET A O 1
ATOM 760 N N . ASP A 1 96 ? 17.079 0.326 -18.734 1.00 98.44 96 ASP A N 1
ATOM 761 C CA . ASP A 1 96 ? 18.405 0.440 -18.128 1.00 98.44 96 ASP A CA 1
ATOM 762 C C . ASP A 1 96 ? 19.036 -0.928 -17.871 1.00 98.44 96 ASP A C 1
ATOM 764 O O . ASP A 1 96 ? 20.211 -1.138 -18.185 1.00 98.44 96 ASP A O 1
ATOM 768 N N . PHE A 1 97 ? 18.240 -1.899 -17.420 1.00 98.50 97 PHE A N 1
ATOM 769 C CA . PHE A 1 97 ? 18.682 -3.284 -17.300 1.00 98.50 97 PHE A CA 1
ATOM 770 C C . PHE A 1 97 ? 19.105 -3.872 -18.657 1.00 98.50 97 PHE A C 1
ATOM 772 O O . PHE A 1 97 ? 20.181 -4.461 -18.775 1.00 98.50 97 PHE A O 1
ATOM 779 N N . LEU A 1 98 ? 18.319 -3.649 -19.715 1.00 98.44 98 LEU A N 1
ATOM 780 C CA . LEU A 1 98 ? 18.664 -4.095 -21.067 1.00 98.44 98 LEU A CA 1
ATOM 781 C C . LEU A 1 98 ? 19.962 -3.449 -21.582 1.00 98.44 98 LEU A C 1
ATOM 783 O O . LEU A 1 98 ? 20.800 -4.131 -22.176 1.00 98.44 98 LEU A O 1
ATOM 787 N N . LYS A 1 99 ? 20.160 -2.145 -21.350 1.00 98.38 99 LYS A N 1
ATOM 788 C CA . LYS A 1 99 ? 21.406 -1.444 -21.710 1.00 98.38 99 LYS A CA 1
ATOM 789 C C . LYS A 1 99 ? 22.609 -2.044 -20.985 1.00 98.38 99 LYS A C 1
ATOM 791 O O .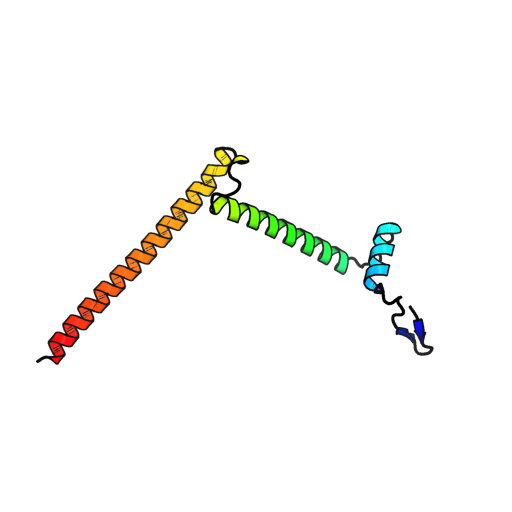 LYS A 1 99 ? 23.656 -2.227 -21.607 1.00 98.38 99 LYS A O 1
ATOM 796 N N . MET A 1 100 ? 22.460 -2.357 -19.697 1.00 98.44 100 MET A N 1
ATOM 797 C CA . MET A 1 100 ? 23.501 -3.005 -18.902 1.00 98.44 100 MET A CA 1
ATOM 798 C C . MET A 1 100 ? 23.866 -4.377 -19.482 1.00 98.44 100 MET A C 1
ATOM 800 O O . MET A 1 100 ? 25.046 -4.634 -19.712 1.00 98.44 100 MET A O 1
ATOM 804 N N . LEU A 1 101 ? 22.877 -5.221 -19.799 1.00 98.38 101 LEU A N 1
ATOM 805 C CA . LEU A 1 101 ? 23.120 -6.532 -20.413 1.00 98.38 101 LEU A CA 1
ATOM 806 C C . LEU A 1 101 ? 23.874 -6.419 -21.744 1.00 98.38 101 LEU A C 1
ATOM 808 O O . LEU A 1 101 ? 24.891 -7.083 -21.921 1.00 98.38 101 LEU A O 1
ATOM 812 N N . ARG A 1 102 ? 23.453 -5.514 -22.637 1.00 98.12 102 ARG A N 1
ATOM 813 C CA . ARG A 1 102 ? 24.141 -5.268 -23.922 1.00 98.12 102 ARG A CA 1
ATOM 814 C C . ARG A 1 102 ? 25.569 -4.748 -23.752 1.00 98.12 102 ARG A C 1
ATOM 816 O O . ARG A 1 102 ? 26.423 -4.945 -24.614 1.00 98.12 102 ARG A O 1
ATOM 823 N N . LYS A 1 103 ? 25.848 -4.002 -22.680 1.00 98.06 103 LYS A N 1
ATOM 824 C CA . LYS A 1 103 ? 27.215 -3.572 -22.360 1.00 98.06 103 LYS A CA 1
ATOM 825 C C . LYS A 1 103 ? 28.056 -4.765 -21.906 1.00 98.06 103 LYS A C 1
ATOM 827 O O . LYS A 1 103 ? 29.173 -4.913 -22.386 1.00 98.06 103 LYS A O 1
ATOM 832 N N . ASN A 1 104 ? 27.511 -5.607 -21.032 1.00 98.19 104 ASN A N 1
ATOM 833 C CA . ASN A 1 104 ? 28.196 -6.796 -20.531 1.00 98.19 104 ASN A CA 1
ATOM 834 C C . ASN A 1 104 ? 28.499 -7.795 -21.651 1.00 98.19 104 ASN A C 1
ATOM 836 O O . ASN A 1 104 ? 29.619 -8.283 -21.727 1.00 98.19 104 ASN A O 1
ATOM 840 N N . GLU A 1 105 ? 27.545 -8.031 -22.552 1.00 98.25 105 GLU A N 1
ATOM 841 C CA . GLU A 1 105 ? 27.730 -8.872 -23.740 1.00 98.25 105 GLU A CA 1
ATOM 842 C C . GLU A 1 105 ? 28.919 -8.401 -24.587 1.00 98.25 105 GLU A C 1
ATOM 844 O O . GLU A 1 105 ? 29.836 -9.177 -24.837 1.00 98.25 105 GLU A O 1
ATOM 849 N N . ARG A 1 106 ? 28.975 -7.107 -24.931 1.00 97.56 106 ARG A N 1
ATOM 850 C CA . ARG A 1 106 ? 30.100 -6.540 -25.693 1.00 97.56 106 ARG A CA 1
ATOM 851 C C . ARG A 1 106 ? 31.444 -6.707 -24.986 1.00 97.56 106 ARG A C 1
ATOM 853 O O . ARG A 1 106 ? 32.421 -7.073 -25.630 1.00 97.56 106 ARG A O 1
ATOM 860 N N . MET A 1 107 ? 31.499 -6.471 -23.673 1.00 97.50 107 MET A N 1
ATOM 861 C CA . MET A 1 107 ? 32.735 -6.655 -22.901 1.00 97.50 107 MET A CA 1
ATOM 862 C C . MET A 1 107 ? 33.196 -8.119 -22.913 1.00 97.50 107 MET A C 1
ATOM 864 O O . MET A 1 107 ? 34.378 -8.384 -23.115 1.00 97.50 107 MET A O 1
ATOM 868 N N . LEU A 1 108 ? 32.266 -9.067 -22.760 1.00 97.44 108 LEU A N 1
ATOM 869 C CA . LEU A 1 108 ? 32.565 -10.500 -22.812 1.00 97.44 108 LEU A CA 1
ATOM 870 C C . LEU A 1 108 ? 33.018 -10.944 -24.208 1.00 97.44 108 LEU A C 1
ATOM 872 O O . LEU A 1 108 ? 33.941 -11.747 -24.331 1.00 97.44 108 LEU A O 1
ATOM 876 N N . GLU A 1 109 ? 32.405 -10.422 -25.271 1.00 97.06 109 GLU A N 1
ATOM 877 C CA . GLU A 1 109 ? 32.843 -10.686 -26.644 1.00 97.06 109 GLU A CA 1
ATOM 878 C C . GLU A 1 109 ? 34.259 -10.165 -26.906 1.00 97.06 109 GLU A C 1
ATOM 880 O O . GLU A 1 109 ? 35.062 -10.851 -27.544 1.00 97.06 109 GLU A O 1
ATOM 885 N N . GLU A 1 110 ? 34.577 -8.960 -26.428 1.00 96.69 110 GLU A N 1
ATOM 886 C CA . GLU A 1 110 ? 35.914 -8.373 -26.532 1.00 96.69 110 GLU A CA 1
ATOM 887 C C . GLU A 1 110 ? 36.954 -9.192 -25.762 1.00 96.69 110 GLU A C 1
ATOM 889 O O . GLU A 1 110 ? 38.031 -9.471 -26.292 1.00 96.69 110 GLU A O 1
ATOM 894 N N . GLU A 1 111 ? 36.634 -9.625 -24.544 1.00 96.50 111 GLU A N 1
ATOM 895 C CA . GLU A 1 111 ? 37.506 -10.476 -23.735 1.00 96.50 111 GLU A CA 1
ATOM 896 C C . GLU A 1 111 ? 37.729 -11.846 -24.387 1.00 96.50 111 GLU A C 1
ATOM 898 O O . GLU A 1 111 ? 38.868 -12.283 -24.540 1.00 96.50 111 GLU A O 1
ATOM 903 N N . ASN A 1 112 ? 36.670 -12.492 -24.876 1.00 96.50 112 ASN A N 1
ATOM 904 C CA . ASN A 1 112 ? 36.772 -13.775 -25.571 1.00 96.50 112 ASN A CA 1
ATOM 905 C C . ASN A 1 112 ? 37.621 -13.664 -26.848 1.00 96.50 112 ASN A C 1
ATOM 907 O O . ASN A 1 112 ? 38.422 -14.547 -27.143 1.00 96.50 112 ASN A O 1
ATOM 911 N N . LYS A 1 113 ? 37.501 -12.558 -27.597 1.00 96.75 113 LYS A N 1
ATOM 912 C CA . LYS A 1 113 ? 38.391 -12.284 -28.735 1.00 96.75 113 LYS A CA 1
ATOM 913 C C . LYS A 1 113 ? 39.847 -12.179 -28.290 1.00 96.75 113 LYS A C 1
ATOM 915 O O . LYS A 1 113 ? 40.692 -12.764 -28.952 1.00 96.75 113 LYS A O 1
ATOM 920 N N . ARG A 1 114 ? 40.141 -11.486 -27.182 1.00 94.69 114 ARG A N 1
ATOM 921 C CA . ARG A 1 114 ? 41.510 -11.367 -26.641 1.00 94.69 114 ARG A CA 1
ATOM 922 C C . ARG A 1 114 ? 42.096 -12.709 -26.210 1.00 94.69 114 ARG A C 1
ATOM 924 O O . ARG A 1 114 ? 43.271 -12.925 -26.446 1.00 94.69 114 ARG A O 1
ATOM 931 N N . LEU A 1 115 ? 41.293 -13.584 -25.605 1.00 94.56 115 LEU A N 1
ATOM 932 C CA . LEU A 1 115 ? 41.733 -14.898 -25.114 1.00 94.56 115 LEU A CA 1
ATOM 933 C C . LEU A 1 115 ? 41.894 -15.958 -26.217 1.00 94.56 115 LEU A C 1
ATOM 935 O O . LEU A 1 115 ? 42.472 -17.012 -25.969 1.00 94.56 115 LEU A O 1
ATOM 939 N N . LYS A 1 116 ? 41.338 -15.720 -27.410 1.00 88.62 116 LYS A N 1
ATOM 940 C CA . LYS A 1 116 ? 41.470 -16.613 -28.574 1.00 88.62 116 LYS A CA 1
ATOM 941 C C . LYS A 1 116 ? 42.753 -16.391 -29.383 1.00 88.62 116 LYS A C 1
ATOM 943 O O . LYS A 1 116 ? 43.023 -17.203 -30.268 1.00 88.62 116 LYS A O 1
ATOM 948 N N . TYR A 1 117 ? 43.486 -15.312 -29.116 1.00 61.06 117 TYR A N 1
ATOM 949 C CA . TYR A 1 117 ? 44.836 -15.068 -29.631 1.00 61.06 117 TYR A CA 1
ATOM 950 C C . TYR A 1 117 ? 45.873 -15.500 -28.596 1.00 61.06 117 TYR A C 1
ATOM 952 O O . TYR A 1 117 ? 46.959 -15.935 -29.035 1.00 61.06 117 TYR A O 1
#

Organism: NCBI:txid59340

Secondary structure (DSSP, 8-state):
-EE-TT--EE----TT--HHHHHHHHHHHH----S-HHHHHHHHHHHHHHHHHHHHHHHHHHHTT-SGGG--HHHHHHHHHHHHHHHHHHHHHHHHHHHHHHHHHHHHHHHHHHHT-

Foldseek 3Di:
DDADPVRDDDWDDDPVDGPVRVVVVCCVVVVDDPDDPVVVVVVVVVVVVVVVVVVVVVLVCVLVVHPCVPDDPVRVVVSVVVNVVVVVVVVVVVVVVVVVVVVVVVVVVVVVVVVVD

pLDDT: mean 93.42, std 6.06, range [61.06, 98.69]

InterPro domains:
  IPR002487 Transcription factor, K-box [PF01486] (37-116)
  IPR002487 Transcription factor, K-box [PS51297] (39-117)
  IPR036879 Transcription factor, MADS-box superfamily [SSF55455] (1-51)
  IPR050142 MADS-box/MEF2 Transcription Factor [PTHR48019] (1-103)

Sequence (117 aa):
VIFSSLGKLSEYCSPSTTLSKMLERYQQTSGKKLWDATHENLSAEIDRIKKENDNMQIELRHLKGEDLNSLNPKELIPIEEALQNGLTGVREKQMDFLKMLRKNERMLEEENKRLKY

Radius of gyration: 30.82 Å; chains: 1; bounding box: 68×37×82 Å